Protein AF-A0A3B9MNQ8-F1 (afdb_monomer_lite)

Radius of gyration: 21.35 Å; chains: 1; bounding box: 39×39×63 Å

Secondary structure (DSSP, 8-state):
-PPPPPGGGSTT---TT--SSPPPPHHHHHHHHHHHHSS-SSS-GGGTTHHHHHHTTBPPGGGGGGSPTT---B----------PPPS--

Structure (mmCIF, N/CA/C/O backbone):
data_AF-A0A3B9MNQ8-F1
#
_entry.id   AF-A0A3B9MNQ8-F1
#
loop_
_atom_site.group_PDB
_atom_site.id
_atom_site.type_symbol
_atom_site.label_atom_id
_atom_site.label_alt_id
_atom_site.label_comp_id
_atom_site.label_asym_id
_atom_site.label_entity_id
_atom_site.label_seq_id
_atom_site.pdbx_PDB_ins_code
_atom_site.Cartn_x
_atom_site.Cartn_y
_atom_site.Cartn_z
_atom_site.occupancy
_atom_site.B_iso_or_equiv
_atom_site.auth_seq_id
_atom_site.auth_comp_id
_atom_site.auth_asym_id
_atom_site.auth_atom_id
_atom_site.pdbx_PDB_model_num
ATOM 1 N N . MET A 1 1 ? -3.672 2.029 -26.906 1.00 41.81 1 MET A N 1
ATOM 2 C CA . MET A 1 1 ? -2.890 1.207 -27.854 1.00 41.81 1 MET A CA 1
ATOM 3 C C . MET A 1 1 ? -1.602 1.956 -28.148 1.00 41.81 1 MET A C 1
ATOM 5 O O . MET A 1 1 ? -1.679 3.160 -28.364 1.00 41.81 1 MET A O 1
ATOM 9 N N . ALA A 1 2 ? -0.445 1.300 -28.047 1.00 54.50 2 ALA A N 1
ATOM 10 C CA . ALA A 1 2 ? 0.844 1.916 -28.364 1.00 54.50 2 ALA A CA 1
ATOM 11 C C . ALA A 1 2 ? 0.953 2.165 -29.879 1.00 54.50 2 ALA A C 1
ATOM 13 O O . ALA A 1 2 ? 0.401 1.393 -30.663 1.00 54.50 2 ALA A O 1
ATOM 14 N N . ARG A 1 3 ? 1.619 3.253 -30.285 1.00 61.53 3 ARG A N 1
ATOM 15 C CA . ARG A 1 3 ? 1.930 3.507 -31.700 1.00 61.53 3 ARG A CA 1
ATOM 16 C C . ARG A 1 3 ? 3.056 2.558 -32.133 1.00 61.53 3 ARG A C 1
ATOM 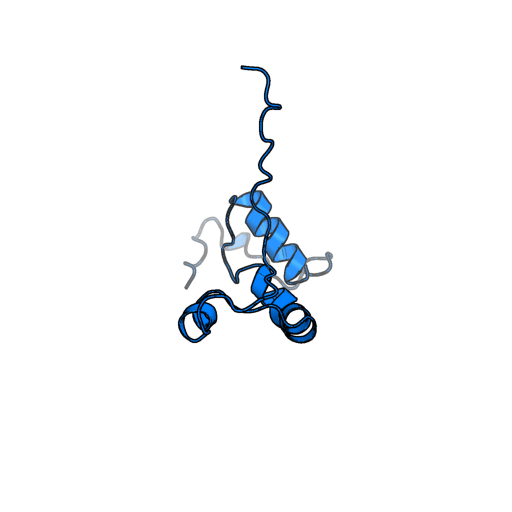18 O O . ARG A 1 3 ? 3.953 2.328 -31.321 1.00 61.53 3 ARG A O 1
ATOM 25 N N . PRO A 1 4 ? 3.016 2.016 -33.361 1.00 65.69 4 PRO A N 1
ATOM 26 C CA . PRO A 1 4 ? 4.105 1.194 -33.872 1.00 65.69 4 PRO A CA 1
ATOM 27 C C . PRO A 1 4 ? 5.387 2.026 -33.994 1.00 65.69 4 PRO A C 1
ATOM 29 O O . PRO A 1 4 ? 5.331 3.251 -34.144 1.00 65.69 4 PRO A O 1
ATOM 32 N N . ALA A 1 5 ? 6.532 1.354 -33.888 1.00 71.94 5 ALA A N 1
ATOM 33 C CA . ALA A 1 5 ? 7.834 1.969 -34.096 1.00 71.94 5 ALA A CA 1
ATOM 34 C C . ALA A 1 5 ? 7.923 2.516 -35.540 1.00 71.94 5 ALA A C 1
ATOM 36 O O . ALA A 1 5 ? 7.369 1.913 -36.455 1.00 71.94 5 ALA A O 1
ATOM 37 N N . GLY A 1 6 ? 8.527 3.695 -35.734 1.00 75.19 6 GLY A N 1
ATOM 38 C CA . GLY A 1 6 ? 8.671 4.309 -37.067 1.00 75.19 6 GLY A CA 1
ATOM 39 C C . GLY A 1 6 ? 9.775 3.655 -37.908 1.00 75.19 6 GLY A C 1
ATOM 40 O O . GLY A 1 6 ? 10.555 2.885 -37.359 1.00 75.19 6 GLY A O 1
ATOM 41 N N . GLU A 1 7 ? 9.885 4.017 -39.195 1.00 77.69 7 GLU A N 1
ATOM 42 C CA . GLU A 1 7 ? 10.820 3.423 -40.186 1.00 77.69 7 GLU A CA 1
ATOM 43 C C . GLU A 1 7 ? 12.265 3.255 -39.678 1.00 77.69 7 GLU A C 1
ATOM 45 O O . GLU A 1 7 ? 12.899 2.242 -39.943 1.00 77.69 7 GLU A O 1
ATOM 50 N N . LEU A 1 8 ? 12.778 4.198 -38.877 1.00 72.75 8 LEU A N 1
ATOM 51 C CA . LEU A 1 8 ? 14.133 4.126 -38.307 1.00 72.75 8 LEU A CA 1
ATOM 52 C C . LEU A 1 8 ? 14.334 2.965 -37.306 1.00 72.75 8 LEU A C 1
ATOM 54 O O . LEU A 1 8 ? 15.462 2.586 -37.013 1.00 72.75 8 LEU A O 1
ATOM 58 N N . TYR A 1 9 ? 13.249 2.433 -36.747 1.00 65.75 9 TYR A N 1
ATOM 59 C CA . TYR A 1 9 ? 13.243 1.429 -35.683 1.00 65.75 9 TYR A CA 1
ATOM 60 C C . TYR A 1 9 ? 12.634 0.088 -36.123 1.00 65.75 9 TYR A C 1
ATOM 62 O O . TYR A 1 9 ? 12.590 -0.833 -35.309 1.00 65.75 9 TYR A O 1
ATOM 70 N N . GLU A 1 10 ? 12.166 -0.042 -37.371 1.00 66.12 10 GLU A N 1
ATOM 71 C CA . GLU A 1 10 ? 11.618 -1.306 -37.894 1.00 66.12 10 GLU A CA 1
ATOM 72 C C . GLU A 1 10 ? 12.667 -2.423 -37.896 1.00 66.12 10 GLU A C 1
ATOM 74 O O . GLU A 1 10 ? 12.374 -3.546 -37.493 1.00 66.12 10 GLU A O 1
ATOM 79 N N . GLU A 1 11 ? 13.910 -2.109 -38.265 1.00 65.19 11 GLU A N 1
ATOM 80 C CA . GLU A 1 11 ? 15.014 -3.080 -38.299 1.00 65.19 11 GLU A CA 1
ATOM 81 C C . GLU A 1 11 ? 15.511 -3.484 -36.900 1.00 65.19 11 GLU A C 1
ATOM 83 O O . GLU A 1 11 ? 16.152 -4.520 -36.742 1.00 65.19 11 GLU A O 1
ATOM 88 N N . LEU A 1 12 ? 15.194 -2.688 -35.873 1.00 62.91 12 LEU A N 1
ATOM 89 C CA . LEU A 1 12 ? 15.531 -2.956 -34.470 1.00 62.91 12 LEU A CA 1
ATOM 90 C C . LEU A 1 12 ? 14.407 -3.686 -33.725 1.00 62.91 12 LEU A C 1
ATOM 92 O O . LEU A 1 12 ? 14.509 -3.894 -32.513 1.00 62.91 12 LEU A O 1
ATOM 96 N N . TYR A 1 13 ? 13.321 -4.041 -34.417 1.00 59.66 13 TYR A N 1
ATOM 97 C CA . TYR A 1 13 ? 12.210 -4.767 -33.821 1.00 59.66 13 TYR A CA 1
ATOM 98 C C . TYR A 1 13 ? 12.611 -6.224 -33.570 1.00 59.66 13 TYR A C 1
ATOM 100 O O . TYR A 1 13 ? 12.333 -7.125 -34.360 1.00 59.66 13 TYR A O 1
ATOM 108 N N . GLU A 1 14 ? 13.271 -6.467 -32.441 1.00 61.62 14 GLU A N 1
ATOM 109 C CA . GLU A 1 14 ? 13.399 -7.812 -31.903 1.00 61.62 14 GLU A CA 1
ATOM 110 C C . GLU A 1 14 ? 12.045 -8.206 -31.296 1.00 61.62 14 GLU A C 1
ATOM 112 O O . GLU A 1 14 ? 11.573 -7.541 -30.368 1.00 61.62 14 GLU A O 1
ATOM 117 N N . PRO A 1 15 ? 11.369 -9.258 -31.795 1.00 61.78 15 PRO A N 1
ATOM 118 C CA . PRO A 1 15 ? 10.192 -9.762 -31.110 1.00 61.78 15 PRO A CA 1
ATOM 119 C C . PRO A 1 15 ? 10.597 -10.163 -29.685 1.00 61.78 15 PRO A C 1
ATOM 121 O O . PRO A 1 15 ? 11.616 -10.830 -29.499 1.00 61.78 15 PRO A O 1
ATOM 124 N N . ASP A 1 16 ? 9.766 -9.813 -28.697 1.00 62.66 16 ASP A N 1
ATOM 125 C CA . ASP A 1 16 ? 9.964 -10.045 -27.248 1.00 62.66 16 ASP A CA 1
ATOM 126 C C . ASP A 1 16 ? 10.340 -11.501 -26.854 1.00 62.66 16 ASP A C 1
ATOM 128 O O . ASP A 1 16 ? 10.624 -11.788 -25.692 1.00 62.66 16 ASP A O 1
ATOM 132 N N . GLY A 1 17 ? 10.333 -12.450 -27.795 1.00 59.69 17 GLY A N 1
ATOM 133 C CA . GLY A 1 17 ? 10.573 -13.874 -27.581 1.00 59.69 17 GLY A CA 1
ATOM 134 C C . GLY A 1 17 ? 12.033 -14.338 -27.563 1.00 59.69 17 GLY A C 1
ATOM 135 O O . GLY A 1 17 ? 12.252 -15.497 -27.223 1.00 59.69 17 GLY A O 1
ATOM 136 N N . ASN A 1 18 ? 13.018 -13.498 -27.906 1.00 67.38 18 ASN A N 1
ATOM 137 C CA . ASN A 1 18 ? 14.421 -13.935 -28.035 1.00 67.38 18 ASN A CA 1
ATOM 138 C C . ASN A 1 18 ? 15.359 -13.449 -26.917 1.00 67.38 18 ASN A C 1
ATOM 140 O O . ASN A 1 18 ? 16.571 -13.662 -26.992 1.00 67.38 18 ASN A O 1
ATOM 144 N N . SER A 1 19 ? 14.821 -12.817 -25.869 1.00 78.69 19 SER A N 1
ATOM 145 C CA . SER A 1 19 ? 15.640 -12.413 -24.726 1.00 78.69 19 SER A CA 1
ATOM 146 C C . SER A 1 19 ? 16.146 -13.648 -23.967 1.00 78.69 19 SER A C 1
ATOM 148 O O . SER A 1 19 ? 15.336 -14.484 -23.562 1.00 78.69 19 SER A O 1
ATOM 150 N N . PRO A 1 20 ? 17.463 -13.769 -23.706 1.00 84.88 20 PRO A N 1
ATOM 151 C CA . PRO A 1 20 ? 18.009 -14.860 -22.897 1.00 84.88 20 PRO A CA 1
ATOM 152 C C . PRO A 1 20 ? 17.679 -14.705 -21.403 1.00 84.88 20 PRO A C 1
ATOM 154 O O . PRO A 1 20 ? 18.030 -15.567 -20.598 1.00 84.88 20 PRO A O 1
ATOM 157 N N . LEU A 1 21 ? 17.051 -13.591 -21.011 1.00 86.06 21 LEU A N 1
ATOM 158 C CA . LEU A 1 21 ? 16.718 -13.278 -19.630 1.00 86.06 21 LEU A CA 1
ATOM 159 C C . LEU A 1 21 ? 15.336 -13.811 -19.261 1.00 86.06 21 LEU A C 1
ATOM 161 O O . LEU A 1 21 ? 14.374 -13.706 -20.022 1.00 86.06 21 LEU A O 1
ATOM 165 N N . THR A 1 22 ? 15.220 -14.314 -18.035 1.00 88.25 22 THR A N 1
ATOM 166 C CA . THR A 1 22 ? 13.927 -14.696 -17.469 1.00 88.25 22 THR A CA 1
ATOM 167 C C . THR A 1 22 ? 12.986 -13.487 -17.447 1.00 88.25 22 THR A C 1
ATOM 169 O O . THR A 1 22 ? 13.365 -12.434 -16.922 1.00 88.25 22 THR A O 1
ATOM 172 N N . PRO A 1 23 ? 11.746 -13.619 -17.953 1.00 87.62 23 PRO A N 1
ATOM 173 C CA . PRO A 1 23 ? 10.772 -12.546 -17.883 1.00 87.62 23 PRO A CA 1
ATOM 174 C C . PRO A 1 23 ? 10.505 -12.141 -16.438 1.00 87.62 23 PRO A C 1
ATOM 176 O O . PRO A 1 23 ? 10.259 -12.985 -15.574 1.00 87.62 23 PRO A O 1
ATOM 179 N N . MET A 1 24 ? 10.475 -10.834 -16.195 1.00 90.12 24 MET A N 1
ATOM 180 C CA . MET A 1 24 ? 10.143 -10.298 -14.882 1.00 90.12 24 MET A CA 1
ATOM 181 C C . MET A 1 24 ? 8.754 -10.766 -14.439 1.00 90.12 24 MET A C 1
ATOM 183 O O . MET A 1 24 ? 7.788 -10.822 -15.210 1.00 90.12 24 MET A O 1
ATOM 187 N N . THR A 1 25 ? 8.621 -11.049 -13.157 1.00 88.94 25 THR A N 1
ATOM 188 C CA . THR A 1 25 ? 7.335 -11.254 -12.505 1.00 88.94 25 THR A CA 1
ATOM 189 C C . THR A 1 25 ? 6.542 -9.941 -12.458 1.00 88.94 25 THR A C 1
ATOM 191 O O . THR A 1 25 ? 7.061 -8.842 -12.669 1.00 88.94 25 THR A O 1
ATOM 194 N N . ARG A 1 26 ? 5.233 -10.020 -12.182 1.00 83.62 26 ARG A N 1
ATOM 195 C CA . ARG A 1 26 ? 4.397 -8.810 -12.047 1.00 83.62 26 ARG A CA 1
ATOM 196 C C . ARG A 1 26 ? 4.883 -7.855 -10.939 1.00 83.62 26 ARG A C 1
ATOM 198 O O . ARG A 1 26 ? 4.887 -6.656 -11.209 1.00 83.62 26 ARG A O 1
ATOM 205 N N . PRO A 1 27 ? 5.286 -8.329 -9.741 1.00 83.38 27 PRO A N 1
ATOM 206 C CA . PRO A 1 27 ? 5.858 -7.460 -8.714 1.00 83.38 27 PRO A CA 1
ATOM 207 C C . PRO A 1 27 ? 7.160 -6.788 -9.153 1.00 83.38 27 PRO A C 1
ATOM 209 O O . PRO A 1 27 ? 7.324 -5.597 -8.916 1.00 83.38 27 PRO A O 1
ATOM 212 N N . GLU A 1 28 ? 8.047 -7.516 -9.835 1.00 87.94 28 GLU A N 1
ATOM 213 C CA . GLU A 1 28 ? 9.309 -6.957 -10.337 1.00 87.94 28 GLU A CA 1
ATOM 214 C C . GLU A 1 28 ? 9.061 -5.874 -11.387 1.00 87.94 28 GLU A C 1
ATOM 216 O O . GLU A 1 28 ? 9.672 -4.811 -11.319 1.00 87.94 28 GLU A O 1
ATOM 221 N N . ARG A 1 29 ? 8.130 -6.098 -12.329 1.00 87.25 29 ARG A N 1
ATOM 222 C CA . ARG A 1 29 ? 7.754 -5.063 -13.308 1.00 87.25 29 ARG A CA 1
ATOM 223 C C . ARG A 1 29 ? 7.204 -3.816 -12.629 1.00 87.25 29 ARG A C 1
ATOM 225 O O . ARG A 1 29 ? 7.597 -2.714 -12.971 1.00 87.25 29 ARG A O 1
ATOM 232 N N . MET A 1 30 ? 6.332 -3.994 -11.639 1.00 85.56 30 MET A N 1
ATOM 233 C CA . MET A 1 30 ? 5.774 -2.880 -10.873 1.00 85.56 30 MET A CA 1
ATOM 234 C C . MET A 1 30 ? 6.862 -2.094 -10.123 1.00 85.56 30 MET A C 1
ATOM 236 O O . MET A 1 30 ? 6.802 -0.868 -10.097 1.00 85.56 30 MET A O 1
ATOM 240 N N . ASP A 1 31 ? 7.832 -2.775 -9.507 1.00 85.19 31 ASP A N 1
ATOM 241 C CA . ASP A 1 31 ? 8.959 -2.118 -8.832 1.00 85.19 31 ASP A CA 1
ATOM 242 C C . ASP A 1 31 ? 9.833 -1.349 -9.833 1.00 85.19 31 ASP A C 1
ATOM 244 O O . ASP A 1 31 ? 10.197 -0.205 -9.573 1.00 85.19 31 ASP A O 1
ATOM 248 N N . ALA A 1 32 ? 10.104 -1.923 -11.009 1.00 87.12 32 ALA A N 1
ATOM 249 C CA . ALA A 1 32 ? 10.837 -1.239 -12.072 1.00 87.12 32 ALA A CA 1
ATOM 250 C C . ALA A 1 32 ? 10.090 -0.006 -12.606 1.00 87.12 32 ALA A C 1
ATOM 252 O O . ALA A 1 32 ? 10.684 1.069 -12.692 1.00 87.12 32 ALA A O 1
ATOM 253 N N . ASP A 1 33 ? 8.788 -0.128 -12.875 1.00 84.81 33 ASP A N 1
ATOM 254 C CA . ASP A 1 33 ? 7.921 0.982 -13.286 1.00 84.81 33 ASP A CA 1
ATOM 255 C C . ASP A 1 33 ? 7.941 2.112 -12.246 1.00 84.81 33 ASP A C 1
ATOM 257 O O . ASP A 1 33 ? 8.107 3.288 -12.583 1.00 84.81 33 ASP A O 1
ATOM 261 N N . PHE A 1 34 ? 7.809 1.753 -10.964 1.00 81.94 34 PHE A N 1
ATOM 262 C CA . PHE A 1 34 ? 7.798 2.709 -9.862 1.00 81.94 34 PHE A CA 1
ATOM 263 C C . PHE A 1 34 ? 9.156 3.388 -9.673 1.00 81.94 34 PHE A C 1
ATOM 265 O O . PHE A 1 34 ? 9.206 4.603 -9.498 1.00 81.94 34 PHE A O 1
ATOM 272 N N . ARG A 1 35 ? 10.267 2.647 -9.755 1.00 82.56 35 ARG A N 1
ATOM 273 C CA . ARG A 1 35 ? 11.620 3.227 -9.703 1.00 82.56 35 ARG A CA 1
ATOM 274 C C . ARG A 1 35 ? 11.891 4.162 -10.877 1.00 82.56 35 ARG A C 1
ATOM 276 O O . ARG A 1 35 ? 12.546 5.180 -10.685 1.00 82.56 35 ARG A O 1
ATOM 283 N N . GLY A 1 36 ? 11.400 3.821 -12.069 1.00 82.25 36 GLY A N 1
ATOM 284 C CA . GLY A 1 36 ? 11.601 4.617 -13.277 1.00 82.25 36 GLY A CA 1
ATOM 285 C C . GLY A 1 36 ? 10.760 5.894 -13.325 1.00 82.25 36 GLY A C 1
ATOM 286 O O . GLY A 1 36 ? 11.231 6.910 -13.824 1.00 82.25 36 GLY A O 1
ATOM 287 N N . THR A 1 37 ? 9.529 5.862 -12.805 1.00 81.69 37 THR A N 1
ATOM 288 C CA . THR A 1 37 ? 8.561 6.966 -12.981 1.00 81.69 37 THR A CA 1
ATOM 289 C C . THR A 1 37 ? 8.121 7.651 -11.689 1.00 81.69 37 THR A C 1
ATOM 291 O O . THR A 1 37 ? 7.464 8.689 -11.738 1.00 81.69 37 THR A O 1
ATOM 294 N N . GLY A 1 38 ? 8.440 7.084 -10.524 1.00 77.94 38 GLY A N 1
ATOM 295 C CA . GLY A 1 38 ? 7.938 7.543 -9.226 1.00 77.94 38 GLY A CA 1
ATOM 296 C C . GLY A 1 38 ? 6.443 7.273 -9.000 1.00 77.94 38 GLY A C 1
ATOM 297 O O . GLY A 1 38 ? 5.902 7.671 -7.968 1.00 77.94 38 GLY A O 1
ATOM 298 N N . LEU A 1 39 ? 5.763 6.605 -9.940 1.00 78.06 39 LEU A N 1
ATOM 299 C CA . LEU A 1 39 ? 4.346 6.250 -9.864 1.00 78.06 39 LEU A CA 1
ATOM 300 C C . LEU A 1 39 ? 4.099 4.835 -10.392 1.00 78.06 39 LEU A C 1
ATOM 302 O O . LEU A 1 39 ? 4.913 4.252 -11.099 1.00 78.06 39 LEU A O 1
ATOM 306 N N . THR A 1 40 ? 2.958 4.245 -10.047 1.00 76.38 40 THR A N 1
ATOM 307 C CA . THR A 1 40 ? 2.566 2.969 -10.653 1.00 76.38 40 THR A CA 1
ATOM 308 C C . THR A 1 40 ? 1.860 3.222 -11.975 1.00 76.38 40 THR A C 1
ATOM 310 O O . THR A 1 40 ? 0.753 3.755 -11.985 1.00 76.38 40 THR A O 1
ATOM 313 N N . ILE A 1 41 ? 2.481 2.805 -13.078 1.00 76.94 41 ILE A N 1
ATOM 314 C CA . ILE A 1 41 ? 1.953 2.970 -14.445 1.00 76.94 41 ILE A CA 1
ATOM 315 C C . ILE A 1 41 ? 0.868 1.912 -14.757 1.00 76.94 41 ILE A C 1
ATOM 317 O O . ILE A 1 41 ? 0.168 1.978 -15.765 1.00 76.94 41 ILE A O 1
ATOM 321 N N . GLY A 1 42 ? 0.697 0.934 -13.859 1.00 78.38 42 GLY A N 1
ATOM 322 C CA . GLY A 1 42 ? -0.295 -0.132 -13.942 1.00 78.38 42 GLY A CA 1
ATOM 323 C C . GLY A 1 42 ? -1.113 -0.291 -12.660 1.00 78.38 42 GLY A C 1
ATOM 324 O O . GLY A 1 42 ? -1.578 0.666 -12.046 1.00 78.38 42 GLY A O 1
ATOM 325 N N . ARG A 1 43 ? -1.336 -1.541 -12.247 1.00 82.19 43 ARG A N 1
ATOM 326 C CA . ARG A 1 43 ? -2.171 -1.847 -11.080 1.00 82.19 43 ARG A CA 1
ATOM 327 C C . ARG A 1 43 ? -1.495 -1.390 -9.779 1.00 82.19 43 ARG A C 1
ATOM 329 O O . ARG A 1 43 ? -0.323 -1.681 -9.565 1.00 82.19 43 ARG A O 1
ATOM 336 N N . HIS A 1 44 ? -2.259 -0.746 -8.892 1.00 84.69 44 HIS A N 1
ATOM 337 C CA . HIS A 1 44 ? -1.764 -0.264 -7.597 1.00 84.69 44 HIS A CA 1
ATOM 338 C C . HIS A 1 44 ? -1.137 -1.404 -6.757 1.00 84.69 44 HIS A C 1
ATOM 340 O O . HIS A 1 44 ? -1.740 -2.483 -6.693 1.00 84.69 44 HIS A O 1
ATOM 346 N N . PRO A 1 45 ? -0.017 -1.187 -6.031 1.00 85.69 45 PRO A N 1
ATOM 347 C CA . PRO A 1 45 ? 0.726 -2.263 -5.363 1.00 85.69 45 PRO A CA 1
ATOM 348 C C . PRO A 1 45 ? -0.101 -3.069 -4.359 1.00 85.69 45 PRO A C 1
ATOM 350 O O . PRO A 1 45 ? -0.049 -4.297 -4.309 1.00 85.69 45 PRO A O 1
ATOM 353 N N . VAL A 1 46 ? -0.961 -2.380 -3.605 1.00 89.56 46 VAL A N 1
ATOM 354 C CA . VAL A 1 46 ? -1.861 -3.001 -2.612 1.00 89.56 46 VAL A CA 1
ATOM 355 C C . VAL A 1 46 ? -2.798 -4.038 -3.239 1.00 89.56 46 VAL A C 1
ATOM 357 O O . VAL A 1 46 ? -3.259 -4.945 -2.549 1.00 89.56 46 VAL A O 1
ATOM 360 N N . ALA A 1 47 ? -3.070 -3.958 -4.543 1.00 89.50 47 ALA A N 1
ATOM 361 C CA . ALA A 1 47 ? -3.932 -4.926 -5.199 1.00 89.50 47 ALA A CA 1
ATOM 362 C C . ALA A 1 47 ? -3.311 -6.331 -5.270 1.00 89.50 47 ALA A C 1
ATOM 364 O O . ALA A 1 47 ? -4.059 -7.304 -5.212 1.00 89.50 47 ALA A O 1
ATOM 365 N N . TYR A 1 48 ? -1.979 -6.445 -5.342 1.00 87.38 48 TYR A N 1
ATOM 366 C CA . TYR A 1 48 ? -1.283 -7.738 -5.318 1.00 87.38 48 TYR A CA 1
ATOM 367 C C . TYR A 1 48 ? -1.360 -8.408 -3.942 1.00 87.38 48 TYR A C 1
ATOM 369 O O . TYR A 1 48 ? -1.424 -9.629 -3.848 1.00 87.38 48 TYR A O 1
ATOM 377 N N . HIS A 1 49 ? -1.454 -7.610 -2.878 1.00 90.62 49 HIS A N 1
ATOM 378 C CA . HIS A 1 49 ? -1.566 -8.092 -1.500 1.00 90.62 49 HIS A CA 1
ATOM 379 C C . HIS A 1 49 ? -3.010 -8.145 -0.988 1.00 90.62 49 HIS A C 1
ATOM 381 O O . HIS A 1 49 ? -3.240 -8.460 0.178 1.00 90.62 49 HIS A O 1
ATOM 387 N N . ARG A 1 50 ? -4.010 -7.851 -1.832 1.00 93.31 50 ARG A N 1
ATOM 388 C CA . ARG A 1 50 ? -5.404 -7.704 -1.384 1.00 93.31 50 ARG A CA 1
ATOM 389 C C . ARG A 1 50 ? -5.978 -8.987 -0.785 1.00 93.31 50 ARG A C 1
ATOM 391 O O . ARG A 1 50 ? -6.713 -8.897 0.193 1.00 93.31 50 ARG A O 1
ATOM 398 N N . SER A 1 51 ? -5.623 -10.152 -1.334 1.00 94.44 51 SER A N 1
ATOM 399 C CA . SER A 1 51 ? -5.997 -11.462 -0.772 1.00 94.44 51 SER A CA 1
ATOM 400 C C . SER A 1 51 ? -5.510 -11.603 0.671 1.00 94.44 51 SER A C 1
ATOM 402 O O . SER A 1 51 ? -6.295 -11.882 1.572 1.00 94.44 51 SER A O 1
ATOM 404 N N . GLU A 1 52 ? -4.231 -11.331 0.913 1.00 95.06 52 GLU A N 1
ATOM 405 C CA . GLU A 1 52 ? -3.639 -11.485 2.242 1.00 95.06 52 GLU A CA 1
ATOM 406 C C . GLU A 1 52 ? -4.169 -10.435 3.221 1.00 95.06 52 GLU A C 1
ATOM 408 O O . GLU A 1 52 ? -4.515 -10.753 4.354 1.00 95.06 52 GLU A O 1
ATOM 413 N N . LEU A 1 53 ? -4.356 -9.196 2.762 1.00 95.56 53 LEU A N 1
ATOM 414 C CA . LEU A 1 53 ? -4.996 -8.145 3.551 1.00 95.56 53 LEU A CA 1
ATOM 415 C C . LEU A 1 53 ? -6.441 -8.502 3.931 1.00 95.56 53 LEU A C 1
ATOM 417 O O . LEU A 1 53 ? -6.861 -8.201 5.047 1.00 95.56 53 LEU A O 1
ATOM 421 N N . ASN A 1 54 ? -7.190 -9.173 3.048 1.00 95.25 54 ASN A N 1
ATOM 422 C CA . ASN A 1 54 ? -8.521 -9.690 3.378 1.00 95.25 54 ASN A CA 1
ATOM 423 C C . ASN A 1 54 ? -8.445 -10.755 4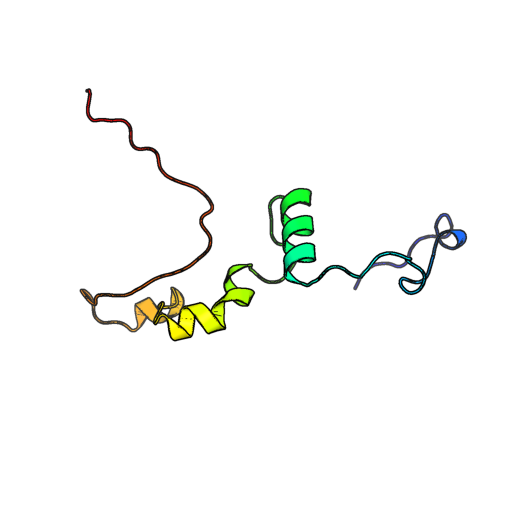.478 1.00 95.25 54 ASN A C 1
ATOM 425 O O . ASN A 1 54 ? -9.206 -10.674 5.438 1.00 95.25 54 ASN A O 1
ATOM 429 N N . LYS A 1 55 ? -7.510 -11.711 4.378 1.00 97.00 55 LYS A N 1
ATOM 430 C CA . LYS A 1 55 ? -7.309 -12.751 5.405 1.00 97.00 55 LYS A CA 1
ATOM 431 C C . LYS A 1 55 ? -6.943 -12.158 6.769 1.00 97.00 55 LYS A C 1
ATOM 433 O O . LYS A 1 55 ? -7.371 -12.669 7.797 1.00 97.00 55 LYS A O 1
ATOM 438 N N . LEU A 1 56 ? -6.198 -11.052 6.783 1.00 96.44 56 LEU A N 1
ATOM 439 C CA . LEU A 1 56 ? -5.839 -10.316 8.002 1.00 96.44 56 LEU A CA 1
ATOM 440 C C . LEU A 1 56 ? -6.979 -9.437 8.554 1.00 96.44 56 LEU A C 1
ATOM 442 O O . LEU A 1 56 ? -6.833 -8.837 9.624 1.00 96.44 56 LEU A O 1
ATOM 446 N N . GLY A 1 57 ? -8.111 -9.353 7.848 1.00 95.06 57 GLY A N 1
ATOM 447 C CA . GLY A 1 57 ? -9.265 -8.538 8.228 1.00 95.06 57 GLY A CA 1
ATOM 448 C C . GLY A 1 57 ? -9.057 -7.037 8.016 1.00 95.06 57 GLY A C 1
ATOM 449 O O . GLY A 1 57 ? -9.662 -6.233 8.723 1.00 95.06 57 GLY A O 1
ATOM 450 N N . ALA A 1 58 ? -8.182 -6.635 7.089 1.00 96.19 58 ALA A N 1
ATOM 451 C CA . ALA A 1 58 ? -7.953 -5.225 6.795 1.00 96.19 58 ALA A CA 1
ATOM 452 C C . ALA A 1 58 ? -9.132 -4.626 6.007 1.00 96.19 58 ALA A C 1
ATOM 454 O O . ALA A 1 58 ? -9.438 -5.061 4.897 1.00 96.19 58 ALA A O 1
ATOM 455 N N . CYS A 1 59 ? -9.761 -3.588 6.543 1.00 95.25 59 CYS A N 1
ATOM 456 C CA . CYS A 1 59 ? -10.852 -2.852 5.918 1.00 95.25 59 CYS A CA 1
ATOM 457 C C . CYS A 1 59 ? -10.366 -2.063 4.689 1.00 95.25 59 CYS A C 1
ATOM 459 O O . CYS A 1 59 ? -9.235 -1.562 4.661 1.00 95.25 59 CYS A O 1
ATOM 461 N N . ARG A 1 60 ? -11.206 -1.952 3.651 1.00 93.81 60 ARG A N 1
ATOM 462 C CA . ARG A 1 60 ? -10.956 -1.035 2.529 1.00 93.81 60 ARG A CA 1
ATOM 463 C C . ARG A 1 60 ? -11.471 0.349 2.906 1.00 93.81 60 ARG A C 1
ATOM 465 O O . ARG A 1 60 ? -12.540 0.467 3.491 1.00 93.81 60 ARG A O 1
ATOM 472 N N . ALA A 1 61 ? -10.766 1.396 2.484 1.00 92.19 61 ALA A N 1
ATOM 473 C CA . ALA A 1 61 ? -11.175 2.776 2.757 1.00 92.19 61 ALA A CA 1
ATOM 474 C C . ALA A 1 61 ? -12.615 3.078 2.294 1.00 92.19 61 ALA A C 1
ATOM 476 O O . ALA A 1 61 ? -13.364 3.738 3.004 1.00 92.19 61 ALA A O 1
ATOM 477 N N . ILE A 1 62 ? -13.025 2.531 1.143 1.00 93.12 62 ILE A N 1
ATOM 478 C CA . ILE A 1 62 ? -14.385 2.690 0.604 1.00 93.12 62 ILE A CA 1
ATOM 479 C C . ILE A 1 62 ? -15.475 2.055 1.480 1.00 93.12 62 ILE A C 1
ATOM 481 O O . ILE A 1 62 ? -16.602 2.534 1.489 1.00 93.12 62 ILE A O 1
ATOM 485 N N . ASP A 1 63 ? -15.147 1.007 2.239 1.00 92.94 63 ASP A N 1
ATOM 486 C CA . ASP A 1 63 ? -16.120 0.306 3.083 1.00 92.94 63 ASP A CA 1
ATOM 487 C C . ASP A 1 63 ? -16.316 1.024 4.423 1.00 92.94 63 ASP A C 1
ATOM 489 O O . ASP A 1 63 ? -17.318 0.810 5.100 1.00 92.94 63 ASP A O 1
ATOM 493 N N . MET A 1 64 ? -15.387 1.910 4.808 1.00 91.00 64 MET A N 1
ATOM 494 C CA . MET A 1 64 ? -15.441 2.621 6.090 1.00 91.00 64 MET A CA 1
ATOM 495 C C . MET A 1 64 ? -16.706 3.467 6.241 1.00 91.00 64 MET A C 1
ATOM 497 O O . MET A 1 64 ? -17.190 3.629 7.357 1.00 91.00 64 MET A O 1
ATOM 501 N N . GLN A 1 65 ? -17.268 3.963 5.135 1.00 91.38 65 GLN A N 1
ATOM 502 C CA . GLN A 1 65 ? -18.505 4.753 5.141 1.00 91.38 65 GLN A CA 1
ATOM 503 C C . GLN A 1 65 ? -19.730 3.959 5.610 1.00 91.38 65 GLN A C 1
ATOM 505 O O . GLN A 1 65 ? -20.712 4.552 6.045 1.00 91.38 65 GLN A O 1
ATOM 510 N N . GLN A 1 66 ? -19.681 2.629 5.527 1.00 93.50 66 GLN A N 1
ATOM 511 C CA . GLN A 1 66 ? -20.777 1.745 5.928 1.00 93.50 66 GLN A CA 1
ATOM 512 C C . GLN A 1 66 ? -20.643 1.281 7.385 1.00 93.50 66 GLN A C 1
ATOM 514 O O . GLN A 1 66 ? -21.530 0.610 7.910 1.00 93.50 66 GLN A O 1
ATOM 519 N N . LEU A 1 67 ? -19.531 1.610 8.048 1.00 93.69 67 LEU A N 1
ATOM 520 C CA . LEU A 1 67 ? -19.257 1.184 9.413 1.00 93.69 67 LEU A CA 1
ATOM 521 C C . LEU A 1 67 ? -19.808 2.188 10.422 1.00 93.69 67 LEU A C 1
ATOM 523 O O . LEU A 1 67 ? -19.806 3.400 10.210 1.00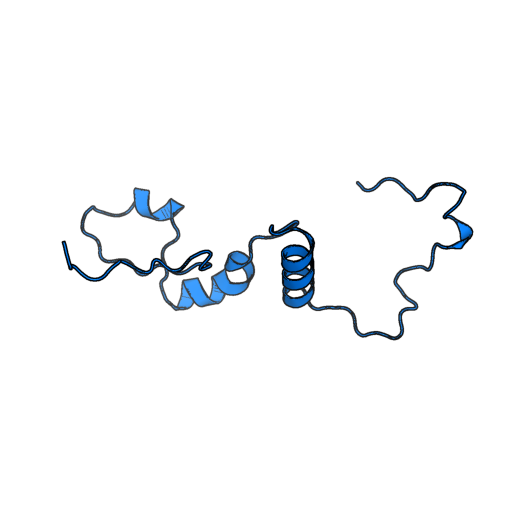 93.69 67 LEU A O 1
ATOM 527 N N . ARG A 1 68 ? -20.237 1.676 11.578 1.00 94.69 68 ARG A N 1
ATOM 528 C CA . ARG A 1 68 ? -20.665 2.520 12.695 1.00 94.69 68 ARG A CA 1
ATOM 529 C C . ARG A 1 68 ? -19.485 3.349 13.200 1.00 94.69 68 ARG A C 1
ATOM 531 O O . ARG A 1 68 ? -18.384 2.822 13.379 1.00 94.69 68 ARG A O 1
ATOM 538 N N . ASN A 1 69 ? -19.732 4.618 13.513 1.00 93.81 69 ASN A N 1
ATOM 539 C CA . ASN A 1 69 ? -18.737 5.457 14.173 1.00 93.81 69 ASN A CA 1
ATOM 540 C C . ASN A 1 69 ? -18.244 4.811 15.488 1.00 93.81 69 ASN A C 1
ATOM 542 O O . ASN A 1 69 ? -19.031 4.217 16.227 1.00 93.81 69 ASN A O 1
ATOM 546 N N . GLY A 1 70 ? -16.943 4.918 15.760 1.00 93.69 70 GLY A N 1
ATOM 547 C CA . GLY A 1 70 ? -16.286 4.282 16.906 1.00 93.69 70 GLY A CA 1
ATOM 548 C C . GLY A 1 70 ? -15.934 2.801 16.717 1.00 93.69 70 GLY A C 1
ATOM 549 O O . GLY A 1 70 ? -15.433 2.179 17.651 1.00 93.69 70 GLY A O 1
ATOM 550 N N . SER A 1 71 ? -16.166 2.219 15.535 1.00 94.19 71 SER A N 1
ATOM 551 C CA . SER A 1 71 ? -15.761 0.836 15.254 1.00 94.19 71 SER A CA 1
ATOM 552 C C . SER A 1 71 ? -14.240 0.702 15.180 1.00 94.19 71 SER A C 1
ATOM 554 O O . SER A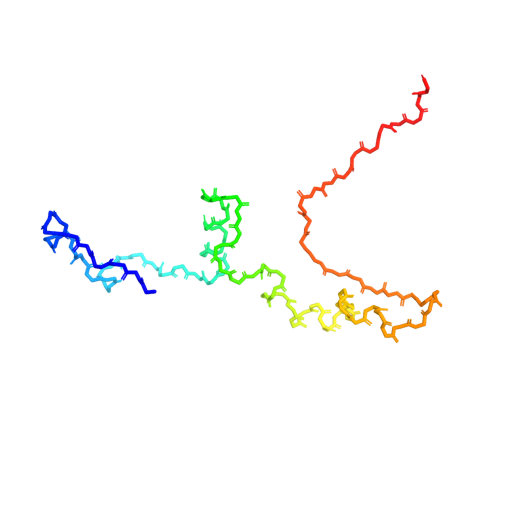 1 71 ? -13.575 1.444 14.456 1.00 94.19 71 SER A O 1
ATOM 556 N N . ALA A 1 72 ? -13.689 -0.295 15.873 1.00 94.94 72 ALA A N 1
ATOM 557 C CA . ALA A 1 72 ? -12.293 -0.678 15.713 1.00 94.94 72 ALA A CA 1
ATOM 558 C C . ALA A 1 72 ? -12.102 -1.399 14.372 1.00 94.94 72 ALA A C 1
ATOM 560 O O . ALA A 1 72 ? -12.774 -2.392 14.091 1.00 94.94 72 ALA A O 1
ATOM 561 N N . ILE A 1 73 ? -11.168 -0.916 13.553 1.00 95.06 73 ILE A N 1
ATOM 562 C CA . ILE A 1 73 ? -10.839 -1.517 12.259 1.00 95.06 73 ILE A CA 1
ATOM 563 C C . ILE A 1 73 ? -9.344 -1.789 12.156 1.00 95.06 73 ILE A C 1
ATOM 565 O O . ILE A 1 73 ? -8.521 -1.077 12.731 1.00 95.06 73 ILE A O 1
ATOM 569 N N . LYS A 1 74 ? -8.986 -2.801 11.369 1.00 95.81 74 LYS A N 1
ATOM 570 C CA . LYS A 1 74 ? -7.618 -2.981 10.882 1.00 95.81 74 LYS A CA 1
ATOM 571 C C . LYS A 1 74 ? -7.527 -2.367 9.496 1.00 95.81 74 LYS A C 1
ATOM 573 O O . LYS A 1 74 ? -8.447 -2.520 8.700 1.00 95.81 74 LYS A O 1
ATOM 578 N N . VAL A 1 75 ? -6.421 -1.707 9.185 1.00 94.75 75 VAL A N 1
ATOM 579 C CA . VAL A 1 75 ? -6.138 -1.178 7.846 1.00 94.75 75 VAL A CA 1
ATOM 580 C C . VAL A 1 75 ? -4.755 -1.639 7.410 1.00 94.75 75 VAL A C 1
ATOM 582 O O . VAL A 1 75 ? -3.879 -1.874 8.237 1.00 94.75 75 VAL A O 1
ATOM 585 N N . GLY A 1 76 ? -4.563 -1.787 6.104 1.00 93.06 76 GLY A N 1
ATOM 586 C CA . GLY A 1 76 ? -3.276 -2.139 5.519 1.00 93.06 76 GLY A CA 1
ATOM 587 C C . GLY A 1 76 ? -3.160 -1.546 4.124 1.00 93.06 76 GLY A C 1
ATOM 588 O O . GLY A 1 76 ? -4.152 -1.442 3.399 1.00 93.06 76 GLY A O 1
ATOM 589 N N . GLY A 1 77 ? -1.954 -1.122 3.763 1.00 91.12 77 GLY A N 1
ATOM 590 C CA . GLY A 1 77 ? -1.716 -0.380 2.534 1.00 91.12 77 GLY A CA 1
ATOM 591 C C . GLY A 1 77 ? -0.233 -0.159 2.259 1.00 91.12 77 GLY A C 1
ATOM 592 O O . GLY A 1 77 ? 0.622 -0.832 2.830 1.00 91.12 77 GLY A O 1
ATOM 593 N N . TRP A 1 78 ? 0.054 0.788 1.369 1.00 88.25 78 TRP A N 1
ATOM 594 C CA . TRP A 1 78 ? 1.415 1.158 0.994 1.00 88.25 78 TRP A CA 1
ATOM 595 C C . TRP A 1 78 ? 1.888 2.368 1.801 1.00 88.25 78 TRP A C 1
ATOM 597 O O . TRP A 1 78 ? 1.194 3.382 1.871 1.00 88.25 78 TRP A O 1
ATOM 607 N N . VAL A 1 79 ? 3.075 2.275 2.400 1.00 87.94 79 VAL A N 1
ATOM 608 C CA . VAL A 1 79 ? 3.676 3.374 3.166 1.00 87.94 79 VAL A CA 1
ATOM 609 C C . VAL A 1 79 ? 4.494 4.244 2.215 1.00 87.94 79 VAL A C 1
ATOM 611 O O . VAL A 1 79 ? 5.560 3.830 1.773 1.00 87.94 79 VAL A O 1
ATOM 614 N N . ILE A 1 80 ? 4.003 5.446 1.907 1.00 85.19 80 ILE A N 1
ATOM 615 C CA . ILE A 1 80 ? 4.709 6.417 1.044 1.00 85.19 80 ILE A CA 1
ATOM 616 C C . ILE A 1 80 ? 5.635 7.353 1.827 1.00 85.19 80 ILE A C 1
ATOM 618 O O . ILE A 1 80 ? 6.625 7.842 1.299 1.00 85.19 80 ILE A O 1
ATOM 622 N N . VAL A 1 81 ? 5.326 7.601 3.099 1.00 87.62 81 VAL A N 1
ATOM 623 C CA . VAL A 1 81 ? 6.104 8.475 3.976 1.00 87.62 81 VAL A CA 1
ATOM 624 C C . VAL A 1 81 ? 6.000 7.974 5.408 1.00 87.62 81 VAL A C 1
ATOM 626 O O . VAL A 1 81 ? 4.994 7.388 5.811 1.00 87.62 81 VAL A O 1
ATOM 629 N N . ARG A 1 82 ? 7.050 8.214 6.191 1.00 89.44 82 ARG A N 1
ATOM 630 C CA . ARG A 1 82 ? 7.030 8.049 7.644 1.00 89.44 82 ARG A CA 1
ATOM 631 C C . ARG A 1 82 ? 7.178 9.424 8.264 1.00 89.44 82 ARG A C 1
ATOM 633 O O . ARG A 1 82 ? 8.186 10.090 8.040 1.00 89.44 82 ARG A O 1
ATOM 640 N N . GLN A 1 83 ? 6.184 9.841 9.038 1.00 88.50 83 GLN A N 1
ATOM 641 C CA . GLN A 1 83 ? 6.325 11.045 9.843 1.00 88.50 83 GLN A CA 1
ATOM 642 C C . GLN A 1 83 ? 7.458 10.834 10.859 1.00 88.50 83 GLN A C 1
ATOM 644 O O . GLN A 1 83 ? 7.551 9.777 11.485 1.00 88.50 83 GLN A O 1
ATOM 649 N N . ARG A 1 84 ? 8.308 11.848 11.028 1.00 83.88 84 ARG A N 1
ATOM 650 C CA . ARG A 1 84 ? 9.258 11.956 12.140 1.00 83.88 84 ARG A CA 1
ATOM 651 C C . ARG A 1 84 ? 8.881 13.200 12.942 1.00 83.88 84 ARG A C 1
ATOM 653 O O . ARG A 1 84 ? 9.358 14.281 12.605 1.00 83.88 84 ARG A O 1
ATOM 660 N N . PRO A 1 85 ? 7.965 13.091 13.918 1.00 83.38 85 PRO A N 1
ATOM 661 C CA . PRO A 1 85 ? 7.611 14.232 14.750 1.00 83.38 85 PRO A CA 1
ATOM 662 C C . PRO A 1 85 ? 8.871 14.734 15.462 1.00 83.38 85 PRO A C 1
ATOM 664 O O . PRO A 1 85 ? 9.640 13.926 15.987 1.00 83.38 85 PRO A O 1
ATOM 667 N N . GLY A 1 86 ? 9.094 16.050 15.469 1.00 80.31 86 GLY A N 1
ATOM 668 C CA . GLY A 1 86 ? 10.094 16.642 16.353 1.00 80.31 86 GLY A CA 1
ATOM 669 C C . GLY A 1 86 ? 9.742 16.294 17.797 1.00 80.31 86 GLY A C 1
ATOM 670 O O . GLY A 1 86 ? 8.565 16.275 18.163 1.00 80.31 86 GLY A O 1
ATOM 671 N N . THR A 1 87 ? 10.742 15.964 18.614 1.00 76.31 87 THR A N 1
ATOM 672 C CA . THR A 1 87 ? 10.507 15.835 20.052 1.00 76.31 87 THR A CA 1
ATOM 673 C C . THR A 1 87 ? 10.007 17.176 20.578 1.00 76.31 87 THR A C 1
ATOM 675 O O . THR A 1 87 ? 10.395 18.226 20.069 1.00 76.31 87 THR A O 1
ATOM 678 N N . ALA A 1 88 ? 9.125 17.147 21.576 1.00 61.62 88 ALA A N 1
ATOM 679 C CA . ALA A 1 88 ? 8.657 18.347 22.254 1.00 61.62 88 ALA A CA 1
ATOM 680 C C . ALA A 1 88 ? 9.825 18.999 23.016 1.00 61.62 88 ALA A C 1
ATOM 682 O O . ALA A 1 88 ? 10.022 18.782 24.208 1.00 61.62 88 ALA A O 1
ATOM 683 N N . LYS A 1 89 ? 10.638 19.765 22.300 1.00 50.22 89 LYS A N 1
ATOM 684 C CA . LYS A 1 89 ? 11.418 20.871 22.829 1.00 50.22 89 LYS A CA 1
ATOM 685 C C . LYS A 1 89 ? 10.851 22.089 22.115 1.00 50.2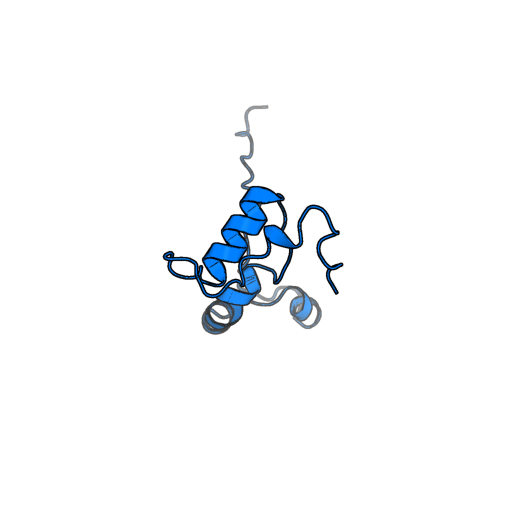2 89 LYS A C 1
ATOM 687 O O . LYS A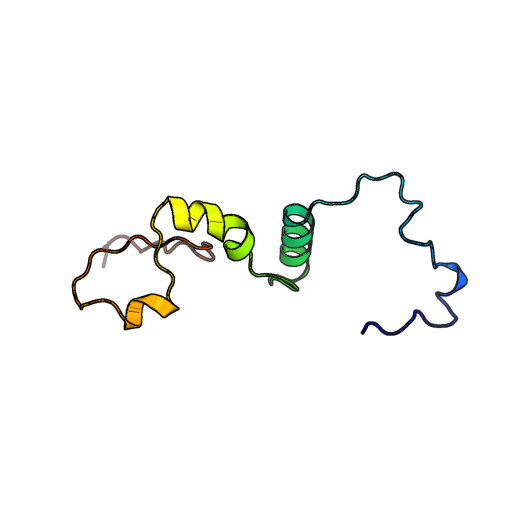 1 89 ? 10.954 22.165 20.893 1.00 50.22 89 LYS A O 1
ATOM 692 N N . GLY A 1 90 ? 10.119 22.912 22.864 1.00 52.66 90 GLY A N 1
ATOM 693 C CA . GLY A 1 90 ? 9.684 24.224 22.389 1.00 52.66 90 GLY A CA 1
ATOM 694 C C . GLY A 1 90 ? 10.863 25.118 22.036 1.00 52.66 90 GLY A C 1
ATOM 695 O O . GLY A 1 90 ? 12.010 24.758 22.395 1.00 52.66 90 GLY A O 1
#

Foldseek 3Di:
DDDDDDPVCPVVPDPPPPDPDDDDDPVRVQVVCCVVPVDRPDDFPVVVCVVVCVVVQADDPVCVVVDDPPDDHHHDDDDPDDDDDDDPDD

pLDDT: mean 82.45, std 12.6, range [41.81, 97.0]

Sequence (90 aa):
MARPAGELYEELYEPDGNSPLTPMTRPERMDADFRGTGLTIGRHPVAYHRSELNKLGACRAIDMQQLRNGSAIKVGGWVIVRQRPGTAKG